Protein AF-A0A4Y2FBD0-F1 (afdb_monomer_lite)

Structure (mmCIF, N/CA/C/O backbone):
data_AF-A0A4Y2FBD0-F1
#
_entry.id   AF-A0A4Y2FBD0-F1
#
loop_
_atom_site.group_PDB
_atom_site.id
_atom_site.type_symbol
_atom_site.label_atom_id
_atom_site.label_alt_id
_atom_site.label_comp_id
_atom_site.label_asym_id
_atom_site.label_entity_id
_atom_site.label_seq_id
_atom_site.pdbx_PDB_ins_code
_atom_site.Cartn_x
_atom_site.Cartn_y
_atom_site.Cartn_z
_atom_site.occupancy
_atom_site.B_iso_or_equiv
_atom_site.auth_seq_id
_atom_site.auth_comp_id
_atom_site.auth_asym_id
_atom_site.auth_atom_id
_atom_site.pdbx_PDB_model_num
ATOM 1 N N . MET A 1 1 ? -11.730 -0.008 2.292 1.00 86.31 1 MET A N 1
ATOM 2 C CA . MET A 1 1 ? -11.300 -1.402 2.583 1.00 86.31 1 MET A CA 1
ATOM 3 C C . MET A 1 1 ? -9.794 -1.496 2.388 1.00 86.31 1 MET A C 1
ATOM 5 O O . MET A 1 1 ? -9.305 -0.993 1.386 1.00 86.31 1 MET A O 1
ATOM 9 N N . ILE A 1 2 ? -9.066 -2.085 3.338 1.00 93.44 2 ILE A N 1
ATOM 10 C CA . ILE A 1 2 ? -7.594 -2.119 3.372 1.00 93.44 2 ILE A CA 1
ATOM 11 C C . ILE A 1 2 ? -7.103 -3.515 2.976 1.00 93.44 2 ILE A C 1
ATOM 13 O O . ILE A 1 2 ? -7.641 -4.509 3.466 1.00 93.44 2 ILE A O 1
ATOM 17 N N . GLN A 1 3 ? -6.080 -3.606 2.128 1.00 95.75 3 GLN A N 1
ATOM 18 C CA . GLN A 1 3 ? -5.443 -4.869 1.738 1.00 95.75 3 GLN A CA 1
ATOM 19 C C . GLN A 1 3 ? -4.212 -5.149 2.610 1.00 95.75 3 GLN A C 1
ATOM 21 O O . GLN A 1 3 ? -3.377 -4.271 2.836 1.00 95.75 3 GLN A O 1
ATOM 26 N N . LEU A 1 4 ? -4.078 -6.387 3.087 1.00 95.44 4 LEU A N 1
ATOM 27 C CA . LEU A 1 4 ? -2.970 -6.811 3.938 1.00 95.44 4 LEU A CA 1
ATOM 28 C C . LEU A 1 4 ? -1.811 -7.391 3.144 1.00 95.44 4 LEU A C 1
ATOM 30 O O . LEU A 1 4 ? -1.992 -8.294 2.328 1.00 95.44 4 LEU A O 1
ATOM 34 N N . LEU A 1 5 ? -0.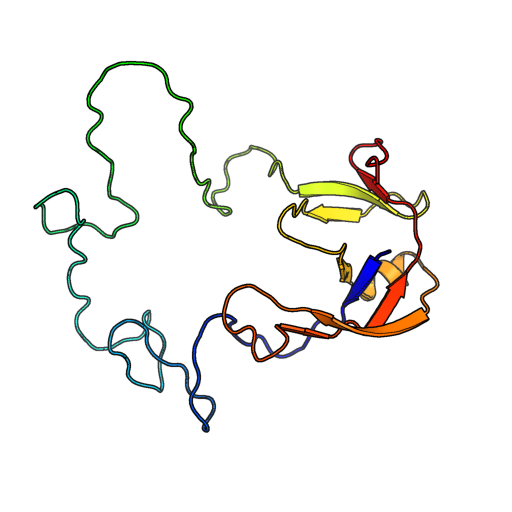607 -6.924 3.459 1.00 93.19 5 LEU A N 1
ATOM 35 C CA . LEU A 1 5 ? 0.625 -7.333 2.800 1.00 93.19 5 LEU A CA 1
ATOM 36 C C . LEU A 1 5 ? 1.520 -8.152 3.722 1.00 93.19 5 LEU A C 1
ATOM 38 O O . LEU A 1 5 ? 1.800 -7.753 4.857 1.00 93.19 5 LEU A O 1
ATOM 42 N N . GLN A 1 6 ? 2.041 -9.258 3.196 1.00 86.25 6 GLN A N 1
ATOM 43 C CA . GLN A 1 6 ? 3.167 -9.968 3.790 1.00 86.25 6 GLN A CA 1
ATOM 44 C C . GLN A 1 6 ? 4.476 -9.490 3.149 1.00 86.25 6 GLN A C 1
ATOM 46 O O . GLN A 1 6 ? 4.582 -9.477 1.921 1.00 86.25 6 GLN A O 1
ATOM 51 N N . PRO A 1 7 ? 5.490 -9.103 3.941 1.00 71.25 7 PRO A N 1
ATOM 52 C CA . PRO A 1 7 ? 6.798 -8.771 3.397 1.00 71.25 7 PRO A CA 1
ATOM 53 C C . PRO A 1 7 ? 7.442 -10.022 2.786 1.00 71.25 7 PRO A C 1
ATOM 55 O O . PRO A 1 7 ? 7.668 -11.025 3.462 1.00 71.25 7 PRO A O 1
ATOM 58 N N . THR A 1 8 ? 7.761 -9.967 1.496 1.00 65.56 8 THR A N 1
ATOM 59 C CA . THR A 1 8 ? 8.463 -11.052 0.809 1.00 65.56 8 THR A CA 1
ATOM 60 C C . THR A 1 8 ? 9.956 -10.987 1.126 1.00 65.56 8 THR A C 1
ATOM 62 O O . THR A 1 8 ? 10.590 -9.956 0.913 1.00 65.56 8 THR A O 1
ATOM 65 N N . LYS A 1 9 ? 10.560 -12.100 1.568 1.00 53.78 9 LYS A N 1
ATOM 66 C CA . LYS A 1 9 ? 12.006 -12.180 1.879 1.00 53.78 9 LYS A CA 1
ATOM 67 C C . LYS A 1 9 ? 12.927 -11.956 0.667 1.00 53.78 9 LYS A C 1
ATOM 69 O O . LYS A 1 9 ? 14.134 -11.820 0.831 1.00 53.78 9 LYS A O 1
ATOM 74 N N . ARG A 1 10 ? 12.385 -11.915 -0.554 1.00 52.59 10 ARG A N 1
ATOM 75 C CA . ARG A 1 10 ? 13.145 -11.651 -1.780 1.00 52.59 10 ARG A CA 1
ATOM 76 C C . ARG A 1 10 ? 12.941 -10.202 -2.207 1.00 52.59 10 ARG A C 1
ATOM 78 O O . ARG A 1 10 ? 11.864 -9.846 -2.678 1.00 52.59 10 ARG A O 1
ATOM 85 N N . LYS A 1 11 ? 13.991 -9.387 -2.089 1.00 47.00 11 LYS A N 1
ATOM 86 C CA . LYS A 1 11 ? 14.088 -8.089 -2.770 1.00 47.00 11 LYS A CA 1
ATOM 87 C C . LYS A 1 11 ? 14.196 -8.349 -4.278 1.00 47.00 11 LYS A C 1
ATOM 89 O O . LYS A 1 11 ? 15.292 -8.350 -4.825 1.00 47.00 11 LYS A O 1
ATOM 94 N N . LYS A 1 12 ? 13.084 -8.634 -4.960 1.00 52.06 12 LYS A N 1
ATOM 95 C CA . LYS A 1 12 ? 13.063 -8.501 -6.422 1.00 52.06 12 LYS A CA 1
ATOM 96 C C . LYS A 1 12 ? 13.197 -7.006 -6.705 1.00 52.06 12 LYS A C 1
ATOM 98 O O . LYS A 1 12 ? 12.340 -6.241 -6.271 1.00 52.06 12 LYS A O 1
ATOM 103 N N . LEU A 1 13 ? 14.283 -6.587 -7.360 1.00 53.97 13 LEU A N 1
ATOM 104 C CA . LEU A 1 13 ? 14.388 -5.219 -7.867 1.00 53.97 13 LEU A CA 1
ATOM 105 C C . LEU A 1 13 ? 13.290 -5.048 -8.921 1.00 53.97 13 LEU A C 1
ATOM 107 O O . LEU A 1 13 ? 13.390 -5.557 -10.038 1.00 53.97 13 LEU A O 1
ATOM 111 N N . TYR A 1 14 ? 12.197 -4.406 -8.520 1.00 52.72 14 TYR A N 1
ATOM 112 C CA . TYR A 1 14 ? 11.095 -4.069 -9.405 1.00 52.72 14 TYR A CA 1
ATOM 113 C C . TYR A 1 14 ? 11.587 -3.061 -10.450 1.00 52.72 14 TYR A C 1
ATOM 115 O O . TYR A 1 14 ? 12.436 -2.219 -10.170 1.00 52.72 14 TYR A O 1
ATOM 123 N N . GLY A 1 15 ? 11.102 -3.202 -11.683 1.00 61.59 15 GLY A N 1
ATOM 124 C CA . GLY A 1 15 ? 11.510 -2.370 -12.816 1.00 61.59 15 GLY A CA 1
ATOM 125 C C . GLY A 1 15 ? 12.681 -2.918 -13.633 1.00 61.59 15 GLY A C 1
ATOM 126 O O . GLY A 1 15 ? 12.830 -2.512 -14.777 1.00 61.59 15 GLY A O 1
ATOM 127 N N . ILE A 1 16 ? 13.462 -3.881 -13.131 1.00 71.12 16 ILE A N 1
ATOM 128 C CA . ILE A 1 16 ? 14.529 -4.511 -13.923 1.00 71.12 16 ILE A CA 1
ATOM 129 C C . ILE A 1 16 ? 13.964 -5.691 -14.720 1.00 71.12 16 ILE A C 1
ATOM 131 O O . ILE A 1 16 ? 13.375 -6.618 -14.160 1.00 71.12 16 ILE A O 1
ATOM 135 N N . THR A 1 17 ? 14.155 -5.670 -16.040 1.00 80.00 17 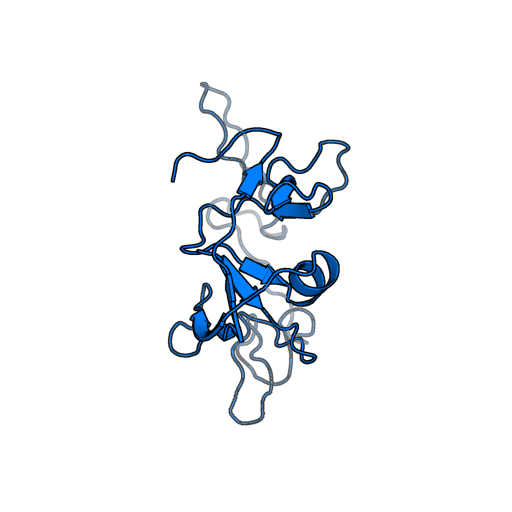THR A N 1
ATOM 136 C CA . THR A 1 17 ? 13.841 -6.821 -16.903 1.00 80.00 17 THR A CA 1
ATOM 137 C C . THR A 1 17 ? 14.837 -7.939 -16.606 1.00 80.00 17 THR A C 1
ATOM 139 O O . THR A 1 17 ? 16.028 -7.666 -16.550 1.00 80.00 17 THR A O 1
ATOM 142 N N . HIS A 1 18 ? 14.380 -9.176 -16.419 1.00 84.62 18 HIS A N 1
ATOM 143 C CA . HIS A 1 18 ? 15.256 -10.337 -16.219 1.00 84.62 18 HIS A CA 1
ATOM 144 C C . HIS A 1 18 ? 15.052 -11.352 -17.353 1.00 84.62 18 HIS A C 1
ATOM 146 O O . HIS A 1 18 ? 13.962 -11.396 -17.924 1.00 84.62 18 HIS A O 1
ATOM 152 N N . ASN A 1 19 ? 16.078 -12.140 -17.693 1.00 85.25 19 ASN A N 1
ATOM 153 C CA . ASN A 1 19 ? 15.939 -13.266 -18.629 1.00 85.25 19 ASN A CA 1
ATOM 154 C C . ASN A 1 19 ? 15.421 -14.534 -17.918 1.00 85.25 19 ASN A C 1
ATOM 156 O O . ASN A 1 19 ? 15.182 -14.528 -16.710 1.00 85.25 19 ASN A O 1
ATOM 160 N N . GLU A 1 20 ? 15.280 -15.638 -18.658 1.00 86.19 20 GLU A N 1
ATOM 161 C CA . GLU A 1 20 ? 14.831 -16.941 -18.132 1.00 86.19 20 GLU A CA 1
ATOM 162 C C . GLU A 1 20 ? 15.736 -17.498 -17.020 1.00 86.19 20 GLU A C 1
ATOM 164 O O . GLU A 1 20 ? 15.267 -18.208 -16.134 1.00 86.19 20 GLU A O 1
ATOM 169 N N . ARG A 1 21 ? 17.021 -17.116 -17.014 1.00 89.06 21 ARG A N 1
ATOM 170 C CA . ARG A 1 21 ? 17.994 -17.467 -15.967 1.00 89.06 21 ARG A CA 1
ATOM 171 C C . ARG A 1 21 ? 17.925 -16.557 -14.734 1.00 89.06 21 ARG A C 1
ATOM 173 O O . ARG A 1 21 ? 18.660 -16.769 -13.775 1.00 89.06 21 ARG A O 1
ATOM 180 N N . GLY A 1 22 ? 17.043 -15.555 -14.729 1.00 85.62 22 GLY A N 1
ATOM 181 C CA . GLY A 1 22 ? 16.914 -14.594 -13.634 1.00 85.62 22 GLY A CA 1
ATOM 182 C C . GLY A 1 22 ? 18.031 -13.548 -13.591 1.00 85.62 22 GLY A C 1
ATOM 183 O O . GLY A 1 22 ? 18.205 -12.893 -12.566 1.00 85.62 22 GLY A O 1
ATOM 184 N N . GLU A 1 23 ? 18.781 -13.372 -14.677 1.00 89.25 23 GLU A N 1
ATOM 185 C CA . GLU A 1 23 ? 19.845 -12.374 -14.781 1.00 89.25 23 GLU A CA 1
ATOM 186 C C . GLU A 1 23 ? 19.240 -11.004 -15.128 1.00 89.25 23 GLU A C 1
ATOM 188 O O . GLU A 1 23 ? 18.366 -10.937 -15.997 1.00 89.25 23 GLU A O 1
ATOM 193 N N . PRO A 1 24 ? 19.670 -9.899 -14.492 1.00 90.06 24 PRO A N 1
ATOM 194 C CA . PRO A 1 24 ? 19.127 -8.572 -14.769 1.00 90.06 24 PRO A CA 1
ATOM 195 C C . PRO A 1 24 ? 19.609 -8.038 -16.123 1.00 90.06 24 PRO A C 1
ATOM 197 O O . PRO A 1 24 ? 20.771 -8.222 -16.488 1.00 90.06 24 PRO A O 1
ATOM 200 N N . LYS A 1 25 ? 18.730 -7.339 -16.848 1.00 90.88 25 LYS A N 1
ATOM 201 C CA . LYS A 1 25 ? 19.049 -6.598 -18.073 1.00 90.88 25 LYS A CA 1
ATOM 202 C C . LYS A 1 25 ? 19.647 -5.241 -17.714 1.00 90.88 25 LYS A C 1
ATOM 204 O O . LYS A 1 25 ? 19.038 -4.445 -16.995 1.00 90.88 25 LYS A O 1
ATOM 209 N N . CYS A 1 26 ? 20.816 -4.954 -18.259 1.00 90.44 26 CYS A N 1
ATOM 210 C CA . CYS A 1 26 ? 21.458 -3.660 -18.155 1.00 90.44 26 CYS A CA 1
ATOM 211 C C . CYS A 1 26 ? 20.733 -2.638 -19.040 1.00 90.44 26 CYS A C 1
ATOM 213 O O . CYS A 1 26 ? 20.642 -2.816 -20.249 1.00 90.44 26 CYS A O 1
ATOM 215 N N . PHE A 1 27 ? 20.256 -1.534 -18.461 1.00 86.00 27 PHE A N 1
ATOM 216 C CA . PHE A 1 27 ? 19.620 -0.451 -19.227 1.00 86.00 27 PHE A CA 1
ATOM 217 C C . PHE A 1 27 ? 20.583 0.329 -20.123 1.00 86.00 27 PHE A C 1
ATOM 219 O O . PHE A 1 27 ? 20.138 1.022 -21.026 1.00 86.00 27 PHE A O 1
ATOM 226 N N . HIS A 1 28 ? 21.888 0.228 -19.862 1.00 85.38 28 HIS A N 1
ATOM 227 C CA . HIS A 1 28 ? 22.904 0.961 -20.609 1.00 85.38 28 HIS A CA 1
ATOM 228 C C . HIS A 1 28 ? 23.318 0.224 -21.887 1.00 85.38 28 HIS A C 1
ATOM 230 O O . HIS A 1 28 ? 23.227 0.776 -22.973 1.00 85.38 28 HIS A O 1
ATOM 236 N N . CYS A 1 29 ? 23.724 -1.044 -21.778 1.00 90.31 29 CYS A N 1
ATOM 237 C CA . CYS A 1 29 ? 24.209 -1.830 -22.921 1.00 90.31 29 CYS A CA 1
ATOM 238 C C . CYS A 1 29 ? 23.216 -2.892 -23.418 1.00 90.31 29 CYS A C 1
ATOM 240 O O . CYS A 1 29 ? 23.541 -3.658 -24.316 1.00 90.31 29 CYS A O 1
ATOM 242 N N . SER A 1 30 ? 22.025 -2.984 -22.820 1.00 88.94 30 SER A N 1
ATOM 243 C CA . SER A 1 30 ? 20.996 -3.995 -23.118 1.00 88.94 30 SER A CA 1
ATOM 244 C C . SER A 1 30 ? 21.376 -5.465 -22.873 1.00 88.94 30 SER A C 1
ATOM 246 O O . SER A 1 30 ? 20.514 -6.329 -23.045 1.00 88.94 30 SER A O 1
ATOM 248 N N . ASN A 1 31 ? 22.596 -5.764 -22.411 1.00 91.06 31 ASN A N 1
ATOM 249 C CA . ASN A 1 31 ? 23.039 -7.123 -22.078 1.00 91.06 31 ASN A CA 1
ATOM 250 C C . ASN A 1 31 ? 22.505 -7.600 -20.719 1.00 91.06 31 ASN A C 1
ATOM 252 O O . ASN A 1 31 ? 22.234 -6.797 -19.826 1.00 91.06 31 ASN A O 1
ATOM 256 N N . PHE A 1 32 ? 22.381 -8.918 -20.551 1.00 92.88 32 PHE A N 1
ATOM 257 C CA . PHE A 1 32 ? 22.008 -9.547 -19.279 1.00 92.88 32 PHE A CA 1
ATOM 258 C C . PHE A 1 32 ? 23.235 -9.835 -18.396 1.00 92.88 32 PHE A C 1
ATOM 260 O O . PHE A 1 32 ? 24.364 -9.876 -18.882 1.00 92.88 32 PHE A O 1
ATOM 267 N N . GLY A 1 33 ? 23.014 -10.012 -17.090 1.00 93.44 33 GLY A N 1
ATOM 268 C CA . GLY A 1 33 ? 24.038 -10.411 -16.109 1.00 93.44 33 GLY A CA 1
ATOM 269 C C . GLY A 1 33 ? 24.485 -9.292 -15.164 1.00 93.44 33 GLY A C 1
ATOM 270 O O . GLY A 1 33 ? 25.123 -9.559 -14.150 1.00 93.44 33 GLY A O 1
ATOM 271 N N . HIS A 1 34 ? 24.122 -8.038 -15.440 1.00 92.06 34 HIS A N 1
ATOM 272 C CA . HIS A 1 34 ? 24.471 -6.891 -14.600 1.00 92.06 34 HIS A CA 1
ATOM 273 C C . HIS A 1 34 ? 23.454 -5.749 -14.739 1.00 92.06 34 HIS A C 1
ATOM 275 O O . HIS A 1 34 ? 22.678 -5.680 -15.687 1.00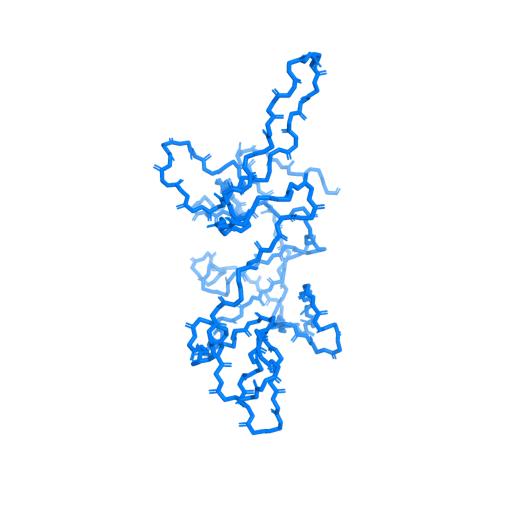 92.06 34 HIS A O 1
ATOM 281 N N . ILE A 1 35 ? 23.469 -4.821 -13.782 1.00 89.25 35 ILE A N 1
ATOM 282 C CA . ILE A 1 35 ? 22.691 -3.574 -13.836 1.00 89.25 35 ILE A CA 1
ATOM 283 C C . ILE A 1 35 ? 23.551 -2.429 -14.381 1.00 89.25 35 ILE A C 1
ATOM 285 O O . ILE A 1 35 ? 24.773 -2.482 -14.278 1.00 89.25 35 ILE A O 1
ATOM 289 N N . ALA A 1 36 ? 22.930 -1.352 -14.877 1.00 85.69 36 ALA A N 1
ATOM 290 C CA . ALA A 1 36 ? 23.635 -0.208 -15.477 1.00 85.69 36 ALA A CA 1
ATOM 291 C C . ALA A 1 36 ? 24.745 0.390 -14.587 1.00 85.69 36 ALA A C 1
ATOM 293 O O . ALA A 1 36 ? 25.778 0.820 -15.092 1.00 85.69 36 ALA A O 1
ATOM 294 N N . ARG A 1 37 ? 24.578 0.353 -13.255 1.00 84.88 37 ARG A N 1
ATOM 295 C CA . ARG A 1 37 ? 25.602 0.797 -12.291 1.00 84.88 37 ARG A CA 1
ATOM 296 C C . ARG A 1 37 ? 26.918 0.014 -12.396 1.00 84.88 37 ARG A C 1
ATOM 298 O O . ARG A 1 37 ? 27.968 0.598 -12.149 1.00 84.88 37 ARG A O 1
ATOM 305 N N . ASN A 1 38 ? 26.846 -1.265 -12.761 1.00 87.88 38 ASN A N 1
ATOM 306 C CA . ASN A 1 38 ? 27.971 -2.201 -12.827 1.00 87.88 38 ASN A CA 1
ATOM 307 C C . ASN A 1 38 ? 28.374 -2.508 -14.280 1.00 87.88 38 ASN A C 1
ATOM 309 O O . ASN A 1 38 ? 29.033 -3.510 -14.537 1.00 87.88 38 ASN A O 1
ATOM 313 N N . CYS A 1 39 ? 27.923 -1.704 -15.244 1.00 88.94 39 CYS A N 1
ATOM 314 C CA . CYS A 1 39 ? 28.235 -1.926 -16.646 1.00 88.94 39 CYS A CA 1
ATOM 315 C C . CYS A 1 39 ? 29.689 -1.542 -16.940 1.00 88.94 39 CYS A C 1
ATOM 317 O O . CYS A 1 39 ? 30.095 -0.415 -16.667 1.00 88.94 39 CYS A O 1
ATOM 319 N N . SER A 1 40 ? 30.457 -2.476 -17.504 1.00 86.88 40 SER A N 1
ATOM 320 C CA . SER A 1 40 ? 31.860 -2.259 -17.882 1.00 86.88 40 SER A CA 1
ATOM 321 C C . SER A 1 40 ? 32.025 -1.410 -19.142 1.00 86.88 40 SER A C 1
ATOM 323 O O . SER A 1 40 ? 33.128 -0.952 -19.425 1.00 86.88 40 SER A O 1
ATOM 325 N N . THR A 1 41 ? 30.958 -1.198 -19.919 1.00 81.56 41 THR A N 1
ATOM 326 C CA . THR A 1 41 ? 31.029 -0.299 -21.074 1.00 81.56 41 THR A CA 1
ATOM 327 C C . THR A 1 41 ? 31.184 1.145 -20.595 1.00 81.56 41 THR A C 1
ATOM 329 O O . THR A 1 41 ? 30.547 1.516 -19.602 1.00 81.56 41 THR A O 1
ATOM 332 N N . PRO A 1 42 ? 31.941 1.989 -21.315 1.00 76.62 42 PRO A N 1
ATOM 333 C CA . PRO A 1 42 ? 32.067 3.400 -20.980 1.00 76.62 42 PRO A CA 1
ATOM 334 C C . PRO A 1 42 ? 30.681 4.035 -20.863 1.00 76.62 42 PRO A C 1
ATOM 336 O O . PRO A 1 42 ? 29.809 3.815 -21.710 1.00 76.62 42 PRO A O 1
ATOM 339 N N . LYS A 1 43 ? 30.459 4.815 -19.802 1.00 65.19 43 LYS A N 1
ATOM 340 C CA . LYS A 1 43 ? 29.241 5.616 -19.675 1.00 65.19 43 LYS A CA 1
ATOM 341 C C . LYS A 1 43 ? 29.269 6.639 -20.807 1.00 65.19 43 LYS A C 1
ATOM 343 O O . LYS A 1 43 ? 30.052 7.581 -20.745 1.00 65.19 43 LYS A O 1
ATOM 348 N N . SER A 1 44 ? 28.460 6.435 -21.846 1.00 58.44 44 SER A N 1
ATOM 349 C CA . SER A 1 44 ? 28.232 7.461 -22.860 1.00 58.44 44 SER A CA 1
ATOM 350 C C . SER A 1 44 ? 27.754 8.716 -22.141 1.00 58.44 44 SER A C 1
ATOM 352 O O . SER A 1 44 ? 26.844 8.645 -21.309 1.00 58.44 44 SER A O 1
ATOM 354 N N . VAL A 1 45 ? 28.398 9.846 -22.416 1.00 52.56 45 VAL A N 1
ATOM 355 C CA . VAL A 1 45 ? 27.977 11.136 -21.875 1.00 52.56 45 VAL A CA 1
ATOM 356 C C . VAL A 1 45 ? 26.537 11.353 -22.329 1.00 52.56 45 VAL A C 1
ATOM 358 O O . VAL A 1 45 ? 26.259 11.391 -23.523 1.00 52.56 45 VAL A O 1
ATOM 361 N N . LEU A 1 46 ? 25.603 11.392 -21.380 1.00 53.12 46 LEU A N 1
ATOM 362 C CA . LEU A 1 46 ? 24.205 11.676 -21.675 1.00 53.12 46 LEU A CA 1
ATOM 363 C C . LEU A 1 46 ? 24.144 13.129 -22.152 1.00 53.12 46 LEU A C 1
ATOM 365 O O . LEU A 1 46 ? 24.417 14.041 -21.379 1.00 53.12 46 LEU A O 1
ATOM 369 N N . THR A 1 47 ? 23.842 13.345 -23.428 1.00 44.22 47 THR A N 1
ATOM 370 C CA . THR A 1 47 ? 23.596 14.683 -23.971 1.00 44.22 47 THR A CA 1
ATOM 371 C C . THR A 1 47 ? 22.205 15.136 -23.540 1.00 44.22 47 THR A C 1
ATOM 373 O O . THR A 1 47 ? 21.215 14.459 -23.830 1.00 44.22 47 THR A O 1
ATOM 376 N N . CYS A 1 48 ? 22.126 16.261 -22.826 1.00 43.59 48 CYS A N 1
ATOM 377 C CA . CYS A 1 48 ? 20.860 16.915 -22.503 1.00 43.59 48 CYS A CA 1
ATOM 378 C C . CYS A 1 48 ? 20.199 17.321 -23.830 1.00 43.59 48 CYS A C 1
ATOM 380 O O . CYS A 1 48 ? 20.843 17.937 -24.673 1.00 43.59 48 CYS A O 1
ATOM 382 N N . ARG A 1 49 ? 18.934 16.951 -24.060 1.00 50.00 49 ARG A N 1
ATOM 383 C CA . ARG A 1 49 ? 18.270 17.155 -25.365 1.00 50.00 49 ARG A CA 1
ATOM 384 C C . ARG A 1 49 ? 18.011 18.634 -25.697 1.00 50.00 49 ARG A C 1
ATOM 386 O O . ARG A 1 49 ? 17.613 18.938 -26.812 1.00 50.00 49 ARG A O 1
ATOM 393 N N . GLU A 1 50 ? 18.248 19.522 -24.734 1.00 52.22 50 GLU A N 1
ATOM 394 C CA . GLU A 1 50 ? 17.877 20.940 -24.770 1.00 52.22 50 GLU A CA 1
ATOM 395 C C . GLU A 1 50 ? 19.082 21.888 -24.627 1.00 52.22 50 GLU A C 1
ATOM 397 O O . GLU A 1 50 ? 18.942 23.104 -24.661 1.00 52.22 50 GLU A O 1
ATOM 402 N N . GLY A 1 51 ? 20.294 21.341 -24.520 1.00 45.56 51 GLY A N 1
ATOM 403 C CA . GLY A 1 51 ? 21.523 22.122 -24.489 1.00 45.56 51 GLY A CA 1
ATOM 404 C C . GLY A 1 51 ? 22.652 21.310 -25.093 1.00 45.56 51 GLY A C 1
ATOM 405 O O . GLY A 1 51 ? 22.998 20.253 -24.572 1.00 45.56 51 GLY A O 1
ATOM 406 N N . ASN A 1 52 ? 23.233 21.806 -26.183 1.00 46.62 52 ASN A N 1
ATOM 407 C CA . ASN A 1 52 ? 24.375 21.207 -26.885 1.00 46.62 52 ASN A CA 1
ATOM 408 C C . ASN A 1 52 ? 25.685 21.271 -26.063 1.00 46.62 52 ASN A C 1
ATOM 410 O O . ASN A 1 52 ? 26.759 21.488 -26.617 1.00 46.62 52 ASN A O 1
ATOM 414 N N . GLU A 1 53 ? 25.619 21.115 -24.741 1.00 48.94 53 GLU A N 1
ATOM 415 C CA . GLU A 1 53 ? 26.773 21.136 -23.847 1.00 48.94 53 GLU A CA 1
ATOM 416 C C . GLU A 1 53 ? 27.026 19.722 -23.295 1.00 48.94 53 GLU A C 1
ATOM 418 O O . GLU A 1 53 ? 26.244 19.140 -22.540 1.00 48.94 53 GLU A O 1
ATOM 423 N N . THR A 1 54 ? 28.144 19.142 -23.727 1.00 45.81 54 THR A N 1
ATOM 424 C CA . THR A 1 54 ? 28.638 17.818 -23.332 1.00 45.81 54 THR A CA 1
ATOM 425 C C . THR A 1 54 ? 29.240 17.882 -21.927 1.00 45.81 54 THR A C 1
ATOM 427 O O . THR A 1 54 ? 30.190 18.629 -21.718 1.00 45.81 54 THR A O 1
ATOM 430 N N . GLY A 1 55 ? 28.764 17.070 -20.971 1.00 44.88 55 GLY A N 1
ATOM 431 C CA . GLY A 1 55 ? 29.527 16.837 -19.729 1.00 44.88 55 GLY A CA 1
ATOM 432 C C . GLY A 1 55 ? 28.762 16.610 -18.425 1.00 44.88 55 GLY A C 1
ATOM 433 O O . GLY A 1 55 ? 29.391 16.229 -17.440 1.00 44.88 55 GLY A O 1
ATOM 434 N N . HIS A 1 56 ? 27.437 16.767 -18.377 1.00 44.06 56 HIS A N 1
ATOM 435 C CA . HIS A 1 56 ? 26.690 16.623 -17.120 1.00 44.06 56 HIS A CA 1
ATOM 436 C C . HIS A 1 56 ? 25.769 15.398 -17.106 1.00 44.06 56 HIS A C 1
ATOM 438 O O . HIS A 1 56 ? 25.145 15.037 -18.100 1.00 44.06 56 HIS A O 1
ATOM 444 N N . LYS A 1 57 ? 25.672 14.731 -15.946 1.00 47.00 57 LYS A N 1
ATOM 445 C CA . LYS A 1 57 ? 24.600 13.756 -15.692 1.00 47.00 57 LYS A CA 1
ATOM 446 C C . LYS A 1 57 ? 23.268 14.501 -15.789 1.00 47.00 57 LYS A C 1
ATOM 448 O O . LYS A 1 57 ? 23.175 15.600 -15.263 1.00 47.00 57 LYS A O 1
ATOM 453 N N . ILE A 1 58 ? 22.238 13.867 -16.352 1.00 48.09 58 ILE A N 1
ATOM 454 C CA . ILE A 1 58 ? 20.870 14.417 -16.494 1.00 48.09 58 ILE A CA 1
ATOM 455 C C . ILE A 1 58 ? 20.337 15.040 -15.186 1.00 48.09 58 ILE A C 1
ATOM 457 O O . ILE A 1 58 ? 19.589 16.005 -15.220 1.00 48.09 58 ILE A O 1
ATOM 461 N N . ILE A 1 59 ? 20.782 14.537 -14.031 1.00 44.78 59 ILE A N 1
ATOM 462 C CA . ILE A 1 59 ? 20.435 15.043 -12.692 1.00 44.78 59 ILE A CA 1
ATOM 463 C C . ILE A 1 59 ? 20.876 16.505 -12.459 1.00 44.78 59 ILE A C 1
ATOM 465 O O . ILE A 1 59 ? 20.273 17.187 -11.642 1.00 44.78 59 ILE A O 1
ATOM 469 N N . ASN A 1 60 ? 21.875 17.002 -13.194 1.00 47.16 60 ASN A N 1
ATOM 470 C CA . ASN A 1 60 ? 22.415 18.358 -13.066 1.00 47.16 60 ASN A CA 1
ATOM 471 C C . ASN A 1 60 ? 22.084 19.255 -14.277 1.00 47.16 60 ASN A C 1
ATOM 473 O O . ASN A 1 60 ? 22.748 20.277 -14.447 1.00 47.16 60 ASN A O 1
ATOM 477 N N . CYS A 1 61 ? 21.113 18.909 -15.141 1.00 44.28 61 CYS A N 1
ATOM 478 C CA . CYS A 1 61 ? 20.627 19.886 -16.126 1.00 44.28 61 CYS A CA 1
ATOM 479 C C . CYS A 1 61 ? 19.852 20.982 -15.374 1.00 44.28 61 CYS A C 1
ATOM 481 O O . CYS A 1 61 ? 18.653 20.864 -15.144 1.00 44.28 61 CYS A O 1
ATOM 483 N N . VAL A 1 62 ? 20.557 22.036 -14.964 1.00 49.34 62 VAL A N 1
ATOM 484 C CA . VAL A 1 62 ? 19.941 23.299 -14.556 1.00 49.34 62 VAL A CA 1
ATOM 485 C C . VAL A 1 62 ? 19.501 23.975 -15.847 1.00 49.34 62 VAL A C 1
ATOM 487 O O . VAL A 1 62 ? 20.343 24.360 -16.661 1.00 49.34 62 VAL A O 1
ATOM 490 N N . ALA A 1 63 ? 18.190 24.062 -16.075 1.00 47.34 63 ALA A N 1
ATOM 491 C CA . ALA A 1 63 ? 17.660 24.928 -17.117 1.00 47.34 63 ALA A CA 1
ATOM 492 C C . ALA A 1 63 ? 18.215 26.335 -16.855 1.00 47.34 63 ALA A C 1
ATOM 494 O O . ALA A 1 63 ? 18.065 26.853 -15.750 1.00 47.34 63 ALA A O 1
ATOM 495 N N . LYS A 1 64 ? 18.923 26.926 -17.827 1.00 45.41 64 LYS A N 1
ATOM 496 C CA . LYS A 1 64 ? 19.343 28.327 -17.725 1.00 45.41 64 LYS A CA 1
ATOM 497 C C . LYS A 1 64 ? 18.067 29.147 -17.555 1.00 45.41 64 LYS A C 1
ATOM 499 O O . LYS A 1 64 ? 17.257 29.218 -18.477 1.00 45.41 64 LYS A O 1
ATOM 504 N N . GLU A 1 65 ? 17.881 29.702 -16.363 1.00 41.78 65 GLU A N 1
ATOM 505 C CA . GLU A 1 65 ? 16.737 30.544 -16.055 1.00 41.78 65 GLU A CA 1
ATOM 506 C C . GLU A 1 65 ? 16.743 31.729 -17.011 1.00 41.78 65 GLU A C 1
ATOM 508 O O . GLU A 1 65 ? 17.634 32.580 -16.986 1.00 41.78 65 GLU A O 1
ATOM 513 N N . THR A 1 66 ? 15.757 31.759 -17.9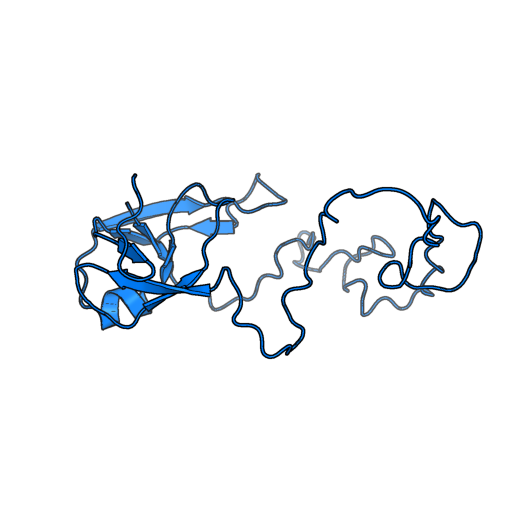02 1.00 37.41 66 THR A N 1
ATOM 514 C CA . THR A 1 66 ? 15.434 32.991 -18.604 1.00 37.41 66 THR A CA 1
ATOM 515 C C . THR A 1 66 ? 14.423 33.681 -17.709 1.00 37.41 66 THR A C 1
ATOM 517 O O . THR A 1 66 ? 13.277 33.251 -17.614 1.00 37.41 66 THR A O 1
ATOM 520 N N . ASN A 1 67 ? 14.894 34.688 -16.974 1.00 49.97 67 ASN A N 1
ATOM 521 C CA . ASN A 1 67 ? 14.064 35.569 -16.165 1.00 49.97 67 ASN A CA 1
ATOM 522 C C . ASN A 1 67 ? 12.869 36.044 -16.998 1.00 49.97 67 ASN A C 1
ATOM 524 O O . ASN A 1 67 ? 13.081 36.782 -17.960 1.00 49.97 67 ASN A O 1
ATOM 528 N N . ASN A 1 68 ? 11.656 35.599 -16.656 1.00 44.09 68 ASN A N 1
ATOM 529 C CA . ASN A 1 68 ? 10.455 36.425 -16.504 1.00 44.09 68 ASN A CA 1
ATOM 530 C C . ASN A 1 68 ? 9.196 35.564 -16.307 1.00 44.09 68 ASN A C 1
ATOM 532 O O . ASN A 1 68 ? 8.899 34.680 -17.101 1.00 44.09 68 ASN A O 1
ATOM 536 N N . SER A 1 69 ? 8.400 35.984 -15.321 1.00 41.50 69 SER A N 1
ATOM 537 C CA . SER A 1 69 ? 6.997 35.639 -15.072 1.00 41.50 69 SER A CA 1
ATOM 538 C C . SER A 1 69 ? 6.710 34.345 -14.303 1.00 41.50 69 SER A C 1
ATOM 540 O O . SER A 1 69 ? 7.123 33.248 -14.651 1.00 41.50 69 SER A O 1
ATOM 542 N N . SER A 1 70 ? 5.942 34.545 -13.237 1.00 53.81 70 SER A N 1
ATOM 543 C CA . SER A 1 70 ? 5.423 33.595 -12.263 1.00 53.81 70 SER A CA 1
ATOM 544 C C . SER A 1 70 ? 4.693 32.410 -12.893 1.00 53.81 70 SER A C 1
ATOM 546 O O . SER A 1 70 ? 3.546 32.557 -13.309 1.00 53.81 70 SER A O 1
ATOM 548 N N . GLU A 1 71 ? 5.297 31.228 -12.853 1.00 47.22 71 GLU A N 1
ATOM 549 C CA . GLU A 1 71 ? 4.550 29.975 -12.798 1.00 47.22 71 GLU A CA 1
ATOM 550 C C . GLU A 1 71 ? 5.155 29.081 -11.723 1.00 47.22 71 GLU A C 1
ATOM 552 O O . GLU A 1 71 ? 6.370 28.927 -11.604 1.00 47.22 71 GLU A O 1
ATOM 557 N N . GLU A 1 72 ? 4.270 28.569 -10.879 1.00 51.59 72 GLU A N 1
ATOM 558 C CA . GLU A 1 72 ? 4.553 27.695 -9.756 1.00 51.59 72 GLU A CA 1
ATOM 559 C C . GLU A 1 72 ? 5.304 26.459 -10.265 1.00 51.59 72 GLU A C 1
ATOM 561 O O . GLU A 1 72 ? 4.741 25.587 -10.928 1.00 51.59 72 GLU A O 1
ATOM 566 N N . SER A 1 73 ? 6.611 26.414 -10.003 1.00 47.00 73 SER A N 1
ATOM 567 C CA . SER A 1 73 ? 7.480 25.329 -10.435 1.00 47.00 73 SER A CA 1
ATOM 568 C C . SER A 1 73 ? 6.919 24.004 -9.924 1.00 47.00 73 SER A C 1
ATOM 570 O O . SER A 1 73 ? 6.999 23.712 -8.727 1.00 47.00 73 SER A O 1
ATOM 572 N N . LEU A 1 74 ? 6.383 23.178 -10.830 1.00 49.94 74 LEU A N 1
ATOM 573 C CA . LEU A 1 74 ? 6.063 21.770 -10.586 1.00 49.94 74 LEU A CA 1
ATOM 574 C C . LEU A 1 74 ? 7.375 21.015 -10.335 1.00 49.94 74 LEU A C 1
ATOM 576 O O . LEU A 1 74 ? 7.906 20.300 -11.184 1.00 49.94 74 LEU A O 1
ATOM 580 N N . SER A 1 75 ? 7.946 21.244 -9.159 1.00 57.78 75 SER A N 1
ATOM 581 C CA . SER A 1 75 ? 9.206 20.666 -8.737 1.00 57.78 75 SER A CA 1
ATOM 582 C C . SER A 1 75 ? 8.966 19.219 -8.321 1.00 57.78 75 SER A C 1
ATOM 584 O O . SER A 1 75 ? 8.232 18.909 -7.381 1.00 57.78 75 SER A O 1
ATOM 586 N N . VAL A 1 76 ? 9.602 18.295 -9.038 1.00 45.06 76 VAL A N 1
ATOM 587 C CA . VAL A 1 76 ? 9.690 16.899 -8.613 1.00 45.06 76 VAL A CA 1
ATOM 588 C C . VAL A 1 76 ? 10.693 16.848 -7.463 1.00 45.06 76 VAL A C 1
ATOM 590 O O . VAL A 1 76 ? 11.903 16.831 -7.681 1.00 45.06 76 VAL A O 1
ATOM 593 N N . ARG A 1 77 ? 10.203 16.857 -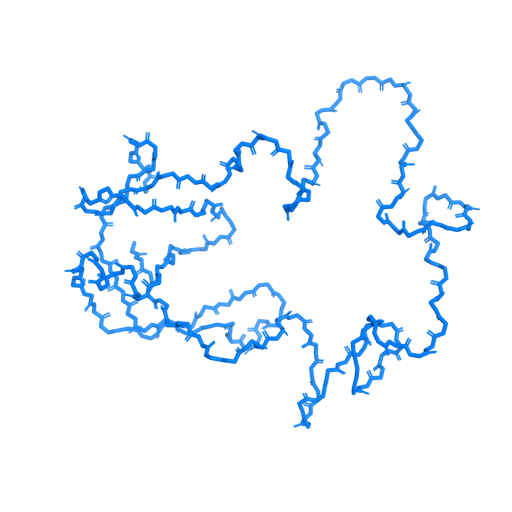6.218 1.00 52.88 77 ARG A N 1
ATOM 594 C CA . ARG A 1 77 ? 11.061 16.685 -5.038 1.00 52.88 77 ARG A CA 1
ATOM 595 C C . ARG A 1 77 ? 11.657 15.275 -5.032 1.00 52.88 77 ARG A C 1
ATOM 597 O O . ARG A 1 77 ? 10.932 14.279 -5.020 1.00 52.88 77 ARG A O 1
ATOM 604 N N . LEU A 1 78 ? 12.985 15.184 -4.990 1.00 45.94 78 LEU A N 1
ATOM 605 C CA . LEU A 1 78 ? 13.679 13.928 -4.721 1.00 45.94 78 LEU A CA 1
ATOM 606 C C . LEU A 1 78 ? 13.412 13.515 -3.268 1.00 45.94 78 LEU A C 1
ATOM 608 O O . LEU A 1 78 ? 13.847 14.169 -2.322 1.00 45.94 78 LEU A O 1
ATOM 612 N N . VAL A 1 79 ? 12.690 12.411 -3.076 1.00 47.31 79 VAL A N 1
ATOM 613 C CA . VAL A 1 79 ? 12.478 11.824 -1.747 1.00 47.31 79 VAL A CA 1
ATOM 614 C C . VAL A 1 79 ? 13.791 11.180 -1.295 1.00 47.31 79 VAL A C 1
ATOM 616 O O . VAL A 1 79 ? 14.104 10.056 -1.689 1.00 47.31 79 VAL A O 1
ATOM 619 N N . GLY A 1 80 ? 14.577 11.896 -0.488 1.00 49.44 80 GLY A N 1
ATOM 620 C CA . GLY A 1 80 ? 15.816 11.359 0.086 1.00 49.44 80 GLY A CA 1
ATOM 621 C C . GLY A 1 80 ? 16.805 12.377 0.652 1.00 49.44 80 GLY A C 1
ATOM 622 O O . GLY A 1 80 ? 17.717 11.970 1.369 1.00 49.44 80 GLY A O 1
ATOM 623 N N . GLU A 1 81 ? 16.650 13.672 0.375 1.00 41.69 81 GLU A N 1
ATOM 624 C CA . GLU A 1 81 ? 17.520 14.682 0.979 1.00 41.69 81 GLU A CA 1
ATOM 625 C C . GLU A 1 81 ? 17.001 15.055 2.367 1.00 41.69 81 GLU A C 1
ATOM 627 O O . GLU A 1 81 ? 15.857 15.481 2.529 1.00 41.69 81 GLU A O 1
ATOM 632 N N . ASN A 1 82 ? 17.858 14.851 3.371 1.00 52.88 82 ASN A N 1
ATOM 633 C CA . ASN A 1 82 ? 17.654 15.211 4.773 1.00 52.88 82 ASN A CA 1
ATOM 634 C C . ASN A 1 82 ? 17.600 16.742 4.943 1.00 52.88 82 ASN A C 1
ATOM 636 O O . ASN A 1 82 ? 18.450 17.331 5.606 1.00 52.88 82 ASN A O 1
ATOM 640 N N . SER A 1 83 ? 16.624 17.399 4.325 1.00 51.06 83 SER A N 1
ATOM 641 C CA . SER A 1 83 ? 16.189 18.725 4.744 1.00 51.06 83 SER A CA 1
ATOM 642 C C . SER A 1 83 ? 15.244 18.535 5.930 1.00 51.06 83 SER A C 1
ATOM 644 O O . SER A 1 83 ? 14.456 17.593 5.960 1.00 51.06 83 SER A O 1
ATOM 646 N N . GLY A 1 84 ? 15.348 19.389 6.948 1.00 54.91 84 GLY A N 1
ATOM 647 C CA . GLY A 1 84 ? 14.543 19.319 8.175 1.00 54.91 84 GLY A CA 1
ATOM 648 C C . GLY A 1 84 ? 13.036 19.545 7.981 1.00 54.91 84 GLY A C 1
ATOM 649 O O . GLY A 1 84 ? 12.332 19.783 8.958 1.00 54.91 84 GLY A O 1
ATOM 650 N N . GLU A 1 85 ? 12.529 19.480 6.750 1.00 57.16 85 GLU A N 1
ATOM 651 C CA . GLU A 1 85 ? 11.106 19.514 6.449 1.00 57.16 85 GLU A CA 1
ATOM 652 C C . GLU A 1 85 ? 10.515 18.110 6.584 1.00 57.16 85 GLU A C 1
ATOM 654 O O . GLU A 1 85 ? 10.925 17.153 5.924 1.00 57.16 85 GLU A O 1
ATOM 659 N N . SER A 1 86 ? 9.507 17.977 7.446 1.00 65.62 86 SER A N 1
ATOM 660 C CA . SER A 1 86 ? 8.697 16.766 7.538 1.00 65.62 86 SER A CA 1
ATOM 661 C C . SER A 1 86 ? 8.191 16.373 6.148 1.00 65.62 86 SER A C 1
ATOM 663 O O . SER A 1 86 ? 7.531 17.181 5.495 1.00 65.62 86 SER A O 1
ATOM 665 N N . ASN A 1 87 ? 8.472 15.143 5.702 1.00 71.81 87 ASN A N 1
ATOM 666 C CA . ASN A 1 87 ? 7.947 14.616 4.442 1.00 71.81 87 ASN A CA 1
ATOM 667 C C . ASN A 1 87 ? 6.419 14.798 4.426 1.00 71.81 87 ASN A C 1
ATOM 669 O O . ASN A 1 87 ? 5.714 14.164 5.210 1.00 71.81 87 ASN A O 1
ATOM 673 N N . SER A 1 88 ? 5.923 15.683 3.556 1.00 80.19 88 SER A N 1
ATOM 674 C CA . SER A 1 88 ? 4.520 16.116 3.526 1.00 80.19 88 SER A CA 1
ATOM 675 C C . SER A 1 88 ? 3.547 14.966 3.267 1.00 80.19 88 SER A C 1
ATOM 677 O O . SER A 1 88 ? 2.393 15.033 3.683 1.00 80.19 88 SER A O 1
ATOM 679 N N . PHE A 1 89 ? 4.015 13.884 2.643 1.00 87.12 89 PHE A N 1
ATOM 680 C CA . PHE A 1 89 ? 3.219 12.691 2.366 1.00 87.12 89 PHE A CA 1
ATOM 681 C C . PHE A 1 89 ? 3.261 11.667 3.498 1.00 87.12 89 PHE A C 1
ATOM 683 O O . PHE A 1 89 ? 2.487 10.717 3.493 1.00 87.12 89 PHE A O 1
ATOM 690 N N . LEU A 1 90 ? 4.158 11.818 4.470 1.00 90.44 90 LEU A N 1
ATOM 691 C CA . LEU A 1 90 ? 4.315 10.879 5.569 1.00 90.44 90 LEU A CA 1
ATOM 692 C C . LEU A 1 90 ? 3.579 11.414 6.799 1.00 90.44 90 LEU A C 1
ATOM 694 O O . LEU A 1 90 ? 4.090 12.253 7.538 1.00 90.44 90 LEU A O 1
ATOM 698 N N . LYS A 1 91 ? 2.361 10.925 7.013 1.00 88.94 91 LYS A N 1
ATOM 699 C CA . LYS A 1 91 ? 1.434 11.445 8.021 1.00 88.94 91 LYS A CA 1
ATOM 700 C C . LYS A 1 91 ? 1.241 10.487 9.185 1.00 88.94 91 LYS A C 1
ATOM 702 O O . LYS A 1 91 ? 1.482 9.279 9.076 1.00 88.94 91 LYS A O 1
ATOM 707 N N . LYS A 1 92 ? 0.803 11.029 10.323 1.00 90.31 92 LYS A N 1
ATOM 708 C CA . LYS A 1 92 ? 0.333 10.205 11.440 1.00 90.31 92 LYS A CA 1
ATOM 709 C C . LYS A 1 92 ? -1.095 9.778 11.137 1.00 90.31 92 LYS A C 1
ATOM 711 O O . LYS A 1 92 ? -1.920 10.585 10.720 1.00 90.31 92 LYS A O 1
ATOM 716 N N . ALA A 1 93 ? -1.372 8.507 11.363 1.00 91.62 93 ALA A N 1
ATOM 717 C CA . ALA A 1 93 ? -2.670 7.914 11.144 1.00 91.62 93 ALA A CA 1
ATOM 718 C C . ALA A 1 93 ? -3.113 7.089 12.354 1.00 91.62 93 ALA A C 1
ATOM 720 O O . ALA A 1 93 ? -2.300 6.528 13.102 1.00 91.62 93 ALA A O 1
ATOM 721 N N . LYS A 1 94 ? -4.429 7.003 12.504 1.00 92.00 94 LYS A N 1
ATOM 722 C CA . LYS A 1 94 ? -5.137 6.180 13.478 1.00 92.00 94 LYS A CA 1
ATOM 723 C C . LYS A 1 94 ? -5.909 5.118 12.718 1.00 92.00 94 LYS A C 1
ATOM 725 O O . LYS A 1 94 ? -6.497 5.418 11.682 1.00 92.00 94 LYS A O 1
ATOM 730 N N . ILE A 1 95 ? -5.906 3.886 13.217 1.00 92.25 95 ILE A N 1
ATOM 731 C CA . ILE A 1 95 ? -6.707 2.794 12.647 1.00 92.25 95 ILE A CA 1
ATOM 732 C C . ILE A 1 95 ? -7.626 2.266 13.743 1.00 92.25 95 ILE A C 1
ATOM 734 O O . ILE A 1 95 ? -7.124 1.806 14.767 1.00 92.25 95 ILE A O 1
ATOM 738 N N . ASN A 1 96 ? -8.948 2.316 13.547 1.00 89.12 96 ASN A N 1
ATOM 739 C CA . ASN A 1 96 ? -9.950 1.931 14.557 1.00 89.12 96 ASN A CA 1
ATOM 740 C C . ASN A 1 96 ? -9.670 2.558 15.943 1.00 89.12 96 ASN A C 1
ATOM 742 O O . ASN A 1 96 ? -9.624 1.849 16.948 1.00 89.12 96 ASN A O 1
ATOM 746 N N . ASN A 1 97 ? -9.408 3.869 15.987 1.00 81.81 97 ASN A N 1
ATOM 747 C CA . ASN A 1 97 ? -9.035 4.632 17.193 1.00 81.81 97 ASN A CA 1
ATOM 748 C C . ASN A 1 97 ? -7.721 4.204 17.878 1.00 81.81 97 ASN A C 1
ATOM 750 O O . ASN A 1 97 ? -7.406 4.690 18.963 1.00 81.81 97 ASN A O 1
ATOM 754 N N . CYS A 1 98 ? -6.931 3.315 17.267 1.00 83.56 98 CYS A N 1
ATOM 755 C CA . CYS A 1 98 ? -5.584 3.020 17.735 1.00 83.56 98 CYS A CA 1
ATOM 756 C C . CYS A 1 98 ? -4.599 4.011 17.118 1.00 83.56 98 CYS A C 1
ATOM 758 O O . CYS A 1 98 ? -4.253 3.916 15.934 1.00 83.56 98 CYS A O 1
ATOM 760 N N . ASP A 1 99 ? -4.119 4.932 17.945 1.00 70.75 99 ASP A N 1
ATOM 761 C CA . ASP A 1 99 ? -3.015 5.822 17.603 1.00 70.75 99 ASP A CA 1
ATOM 762 C C . ASP A 1 99 ? -1.725 4.991 17.463 1.00 70.75 99 ASP A C 1
ATOM 764 O O . ASP A 1 99 ? -1.640 3.896 18.024 1.00 70.75 99 ASP A O 1
ATOM 768 N N . ASN A 1 100 ? -0.719 5.502 16.736 1.00 75.81 100 ASN A N 1
ATOM 769 C CA . ASN A 1 100 ? 0.625 4.918 16.495 1.00 75.81 100 ASN A CA 1
ATOM 770 C C . ASN A 1 100 ? 0.902 4.308 15.105 1.00 75.81 100 ASN A C 1
ATOM 772 O O . ASN A 1 100 ? 1.796 3.460 14.989 1.00 75.81 100 ASN A O 1
ATOM 776 N N . VAL A 1 101 ? 0.222 4.735 14.036 1.00 87.88 101 VAL A N 1
ATOM 777 C CA . VAL A 1 101 ? 0.611 4.331 12.672 1.00 87.88 101 VAL A CA 1
ATOM 778 C C . VAL A 1 101 ? 1.168 5.524 11.909 1.00 87.88 101 VAL A C 1
ATOM 780 O O . VAL A 1 101 ? 0.538 6.565 11.806 1.00 87.88 101 VAL A O 1
ATOM 783 N N . GLN A 1 102 ? 2.367 5.372 11.359 1.00 90.06 102 GLN A N 1
ATOM 784 C CA . GLN A 1 102 ? 2.899 6.299 10.367 1.00 90.06 102 GLN A CA 1
ATOM 785 C C . GLN A 1 102 ? 2.523 5.767 8.986 1.00 90.06 102 GLN A C 1
ATOM 787 O O . GLN A 1 102 ? 2.791 4.601 8.675 1.00 90.06 102 GLN A O 1
ATOM 792 N N . ALA A 1 103 ? 1.865 6.598 8.189 1.00 91.62 103 ALA A N 1
ATOM 793 C CA . ALA A 1 103 ? 1.296 6.229 6.903 1.00 91.62 103 ALA A CA 1
ATOM 794 C C . ALA A 1 103 ? 1.848 7.128 5.796 1.00 91.62 103 ALA A C 1
ATOM 796 O O . ALA A 1 103 ? 2.150 8.295 6.025 1.00 91.62 103 ALA A O 1
ATOM 797 N N . LEU A 1 104 ? 1.978 6.568 4.597 1.00 93.25 104 LEU A N 1
ATOM 798 C CA . LEU A 1 104 ? 2.291 7.327 3.393 1.00 93.25 104 LEU A CA 1
ATOM 799 C C . LEU A 1 104 ? 0.983 7.633 2.660 1.00 93.25 104 LEU A C 1
ATOM 801 O O . LEU A 1 104 ? 0.180 6.723 2.443 1.00 93.25 104 LEU A O 1
ATOM 805 N N . ILE A 1 105 ? 0.788 8.890 2.279 1.00 92.31 105 ILE A N 1
ATOM 806 C CA . ILE A 1 105 ? -0.295 9.319 1.401 1.00 92.31 105 ILE A CA 1
ATOM 807 C C . ILE A 1 105 ? 0.133 9.042 -0.034 1.00 92.31 105 ILE A C 1
ATOM 809 O O . ILE A 1 105 ? 1.089 9.631 -0.532 1.00 92.31 105 ILE A O 1
ATOM 813 N N . ASP A 1 106 ? -0.573 8.117 -0.672 1.00 91.56 106 ASP A N 1
ATOM 814 C CA . ASP A 1 106 ? -0.320 7.694 -2.044 1.00 91.56 106 ASP A CA 1
ATOM 815 C C . ASP A 1 106 ? -1.606 7.840 -2.858 1.00 91.56 106 ASP A C 1
ATOM 817 O O . ASP A 1 106 ? -2.475 6.966 -2.851 1.00 91.56 106 ASP A O 1
ATOM 821 N N . THR A 1 107 ? -1.733 8.977 -3.540 1.00 90.69 107 THR A N 1
ATOM 822 C CA . THR A 1 107 ? -2.864 9.279 -4.429 1.00 90.69 107 THR A CA 1
ATOM 823 C C . THR A 1 107 ? -2.822 8.470 -5.726 1.00 90.69 107 THR A C 1
ATOM 825 O O . THR A 1 107 ? -3.823 8.409 -6.436 1.00 90.69 107 THR A O 1
ATOM 828 N N . GLY A 1 108 ? -1.690 7.826 -6.034 1.00 90.88 108 GLY A N 1
ATOM 829 C CA . GLY A 1 108 ? -1.531 6.946 -7.190 1.00 90.88 108 GLY A CA 1
ATOM 830 C C . GLY A 1 108 ? -2.003 5.513 -6.940 1.00 90.88 108 GLY A C 1
ATOM 831 O O . GLY A 1 108 ? -1.997 4.699 -7.866 1.00 90.88 108 GLY A O 1
ATOM 832 N N . SER A 1 109 ? -2.411 5.182 -5.712 1.00 90.81 109 SER A N 1
ATOM 833 C CA . SER A 1 109 ? -2.897 3.850 -5.366 1.00 90.81 109 SER A CA 1
ATOM 834 C C . SER A 1 109 ? -4.421 3.768 -5.400 1.00 90.81 109 SER A C 1
ATOM 836 O O . SER A 1 109 ? -5.129 4.575 -4.806 1.00 90.81 109 SER A O 1
ATOM 838 N N . SER A 1 110 ? -4.941 2.705 -6.015 1.00 91.19 110 SER A N 1
ATOM 839 C CA . SER A 1 110 ? -6.375 2.388 -6.008 1.00 91.19 110 SER A CA 1
ATOM 840 C C . SER A 1 110 ? -6.866 1.780 -4.690 1.00 91.19 110 SER A C 1
ATOM 842 O O . SER A 1 110 ? -8.069 1.604 -4.496 1.00 91.19 110 SER A O 1
ATOM 844 N N . CYS A 1 111 ? -5.960 1.402 -3.782 1.00 90.19 111 CYS A N 1
ATOM 845 C CA . CYS A 1 111 ? -6.328 0.815 -2.497 1.00 90.19 111 CYS A CA 1
ATOM 846 C C . CYS A 1 111 ? -5.341 1.159 -1.376 1.00 90.19 111 CYS A C 1
ATOM 848 O O . CYS A 1 111 ? -4.149 1.372 -1.598 1.00 90.19 111 CYS A O 1
ATOM 850 N N . CYS A 1 112 ? -5.830 1.156 -0.136 1.00 93.06 112 CYS A N 1
ATOM 851 C CA . CYS A 1 112 ? -4.975 1.293 1.039 1.00 93.06 112 CYS A CA 1
ATOM 852 C C . CYS A 1 112 ? -4.281 -0.036 1.348 1.00 93.06 112 CYS A C 1
ATOM 854 O O . CYS A 1 112 ? -4.916 -1.096 1.368 1.00 93.06 112 CYS A O 1
ATOM 856 N N . LEU A 1 113 ? -2.989 0.031 1.656 1.00 94.44 113 LEU A N 1
ATOM 857 C CA . LEU A 1 113 ? -2.152 -1.125 1.958 1.00 94.44 113 LEU A CA 1
ATOM 858 C C . LEU A 1 113 ? -1.710 -1.077 3.419 1.00 94.44 113 LEU A C 1
ATOM 860 O O . LEU A 1 113 ? -1.278 -0.037 3.910 1.00 94.44 113 LEU A O 1
ATOM 864 N N . LEU A 1 114 ? -1.765 -2.214 4.110 1.00 94.06 114 LEU A N 1
ATOM 865 C CA . LEU A 1 114 ? -1.298 -2.330 5.490 1.00 94.06 114 LEU A CA 1
ATOM 866 C C . LEU A 1 114 ? -0.416 -3.565 5.652 1.00 94.06 114 LEU A C 1
ATOM 868 O O . LEU A 1 114 ? -0.749 -4.665 5.214 1.00 94.06 114 LEU A O 1
ATOM 872 N N . LYS A 1 115 ? 0.734 -3.399 6.307 1.00 93.19 115 LYS A N 1
ATOM 873 C CA . LYS A 1 115 ? 1.607 -4.531 6.639 1.00 93.19 115 LYS A CA 1
ATOM 874 C C . LYS A 1 115 ? 0.904 -5.437 7.647 1.00 93.19 115 LYS A C 1
ATOM 876 O O . LYS A 1 115 ? 0.384 -4.953 8.652 1.00 93.19 115 LYS A O 1
ATOM 881 N N . ILE A 1 116 ? 0.981 -6.752 7.438 1.00 92.62 116 ILE A N 1
ATOM 882 C CA . ILE A 1 116 ? 0.422 -7.742 8.371 1.00 92.62 116 ILE A CA 1
ATOM 883 C C . ILE A 1 116 ? 0.949 -7.549 9.801 1.00 92.62 116 ILE A C 1
ATOM 885 O O . ILE A 1 116 ? 0.189 -7.679 10.753 1.00 92.62 116 ILE A O 1
ATOM 889 N N . SER A 1 117 ? 2.218 -7.160 9.955 1.00 91.81 117 SER A N 1
ATOM 890 C CA . SER A 1 117 ? 2.830 -6.921 11.264 1.00 91.81 117 SER A CA 1
ATOM 891 C C . SER A 1 117 ? 2.153 -5.782 12.029 1.00 91.81 117 SER A C 1
ATOM 893 O O . SER A 1 117 ? 2.010 -5.863 13.245 1.00 91.81 117 SER A O 1
ATOM 895 N N . VAL A 1 118 ? 1.691 -4.742 11.327 1.00 92.31 118 VAL A N 1
ATOM 896 C CA . VAL A 1 118 ? 0.948 -3.632 11.939 1.00 92.31 118 VAL A CA 1
ATOM 897 C C . VAL A 1 118 ? -0.444 -4.103 12.346 1.00 92.31 118 VAL A C 1
ATOM 899 O O . VAL A 1 118 ? -0.850 -3.870 13.478 1.00 92.31 118 VAL A O 1
ATOM 902 N N . ALA A 1 119 ? -1.142 -4.840 11.477 1.00 92.38 119 ALA A N 1
ATOM 903 C CA . ALA A 1 119 ? -2.449 -5.406 11.810 1.00 92.38 119 ALA A CA 1
ATOM 904 C C . ALA A 1 119 ? -2.394 -6.342 13.028 1.00 92.38 119 ALA A C 1
ATOM 906 O O . ALA A 1 119 ? -3.252 -6.260 13.901 1.00 92.38 119 ALA A O 1
ATOM 907 N N . GLN A 1 120 ? -1.357 -7.179 13.127 1.00 91.44 120 GLN A N 1
ATOM 908 C CA . GLN A 1 120 ? -1.122 -8.055 14.278 1.00 91.44 120 GLN A CA 1
ATOM 909 C C . GLN A 1 120 ? -0.813 -7.263 15.553 1.00 91.44 120 GLN A C 1
ATOM 911 O O . GLN A 1 120 ? -1.397 -7.549 16.596 1.00 91.44 120 GLN A O 1
ATOM 916 N N . LYS A 1 121 ? 0.053 -6.241 15.473 1.00 91.50 121 LYS A N 1
ATOM 917 C CA . LYS A 1 121 ? 0.368 -5.354 16.607 1.00 91.50 121 LYS A CA 1
ATOM 918 C C . LYS A 1 121 ? -0.888 -4.664 17.146 1.00 91.50 121 LYS A C 1
ATOM 920 O O . LYS A 1 121 ? -1.061 -4.569 18.356 1.00 91.50 121 LYS A O 1
ATOM 925 N N . LEU A 1 122 ? -1.766 -4.230 16.245 1.00 91.38 122 LEU A N 1
ATOM 926 C CA . LEU A 1 122 ? -3.046 -3.598 16.565 1.00 91.38 122 LEU A CA 1
ATOM 927 C C . LEU A 1 122 ? -4.173 -4.607 16.852 1.00 91.38 122 LEU A C 1
ATOM 929 O O . LEU A 1 122 ? -5.306 -4.202 17.085 1.00 91.38 122 LEU A O 1
ATOM 933 N N . LYS A 1 123 ? -3.882 -5.918 16.830 1.00 92.00 123 LYS A N 1
ATOM 934 C CA . LYS A 1 123 ? -4.847 -7.009 17.060 1.00 92.00 123 LYS A CA 1
ATOM 935 C C . LYS A 1 123 ? -6.103 -6.911 16.177 1.00 92.00 123 LYS A C 1
ATOM 937 O O . LYS A 1 123 ? -7.199 -7.286 16.592 1.00 92.00 123 LYS A O 1
ATOM 942 N N . LEU A 1 124 ? -5.946 -6.421 14.947 1.00 91.44 124 LEU A N 1
ATOM 943 C CA . LEU A 1 124 ? -7.044 -6.267 13.997 1.00 91.44 124 LEU A CA 1
ATOM 944 C C . LEU A 1 124 ? -7.475 -7.630 13.453 1.00 91.44 124 LEU A C 1
ATOM 946 O O . LEU A 1 124 ? -6.652 -8.424 12.990 1.00 91.44 124 LEU A O 1
ATOM 950 N N . LYS A 1 125 ? -8.786 -7.878 13.458 1.00 93.12 125 LYS A N 1
ATOM 951 C CA . LYS A 1 125 ? -9.374 -9.021 12.756 1.00 93.12 125 LYS A CA 1
ATOM 952 C C . LYS A 1 125 ? -9.385 -8.733 11.257 1.00 93.12 125 LYS A C 1
ATOM 954 O O . LYS A 1 125 ? -9.714 -7.627 10.833 1.00 93.12 125 LYS A O 1
ATOM 959 N N . PHE A 1 126 ? -9.026 -9.733 10.463 1.00 94.62 126 PHE A N 1
ATOM 960 C CA . PHE A 1 126 ? -9.006 -9.633 9.011 1.00 94.62 126 PHE A CA 1
ATOM 961 C C . PHE A 1 126 ? -9.528 -10.912 8.375 1.00 94.62 126 PHE A C 1
ATOM 963 O O . PHE A 1 126 ? -9.421 -12.000 8.942 1.00 94.62 126 PHE A O 1
ATOM 970 N N . GLU A 1 127 ? -10.065 -10.773 7.173 1.00 96.00 127 GLU A N 1
ATOM 971 C CA . GLU A 1 127 ? -10.530 -11.897 6.370 1.00 96.00 127 GLU A CA 1
ATOM 972 C C . GLU A 1 127 ? -9.423 -12.320 5.410 1.00 96.00 127 GLU A C 1
ATOM 974 O O . GLU A 1 127 ? -8.753 -11.464 4.826 1.00 96.00 127 GLU A O 1
ATOM 979 N N . ARG A 1 128 ? -9.227 -13.629 5.216 1.00 94.94 128 ARG A N 1
ATOM 980 C CA . ARG A 1 128 ? -8.302 -14.114 4.184 1.00 94.94 128 ARG A CA 1
ATOM 981 C C . ARG A 1 128 ? -8.863 -13.767 2.811 1.00 94.94 128 ARG A C 1
ATOM 983 O O . ARG A 1 128 ? -9.999 -14.102 2.496 1.00 94.94 128 ARG A O 1
ATOM 990 N N . ALA A 1 129 ? -8.049 -13.114 1.999 1.00 94.38 129 ALA A N 1
ATOM 991 C CA . ALA A 1 129 ? -8.400 -12.703 0.651 1.00 94.38 129 ALA A CA 1
ATOM 992 C C . ALA A 1 129 ? -7.108 -12.489 -0.135 1.00 94.38 129 ALA A C 1
ATOM 994 O O . ALA A 1 129 ? -6.227 -11.766 0.327 1.00 94.38 129 ALA A O 1
ATOM 995 N N . ALA A 1 130 ? -7.004 -13.112 -1.306 1.00 93.31 130 ALA A N 1
ATOM 996 C CA . ALA A 1 130 ? -5.841 -12.991 -2.172 1.00 93.31 130 ALA A CA 1
ATOM 997 C C . ALA A 1 130 ? -6.166 -12.098 -3.369 1.00 93.31 130 ALA A C 1
ATOM 999 O O . ALA A 1 130 ? -6.797 -12.549 -4.322 1.00 93.31 130 ALA A O 1
ATOM 1000 N N . ASN A 1 131 ? -5.732 -10.836 -3.325 1.00 93.12 131 ASN A N 1
ATOM 1001 C CA . ASN A 1 131 ? -5.914 -9.897 -4.432 1.00 93.12 131 ASN A CA 1
ATOM 1002 C C . ASN A 1 131 ? -4.568 -9.571 -5.078 1.00 93.12 131 ASN A C 1
ATOM 1004 O O . ASN A 1 131 ? -3.608 -9.202 -4.399 1.00 93.12 131 ASN A O 1
ATOM 1008 N N . LYS A 1 132 ? -4.500 -9.700 -6.404 1.00 93.00 132 LYS A N 1
ATOM 1009 C CA . LYS A 1 132 ? -3.335 -9.305 -7.202 1.00 93.00 132 LYS A CA 1
ATOM 1010 C C . LYS A 1 132 ? -3.265 -7.781 -7.256 1.00 93.00 132 LYS A C 1
ATOM 1012 O O . LYS A 1 132 ? -4.234 -7.143 -7.655 1.00 93.00 132 LYS A O 1
ATOM 1017 N N . ILE A 1 133 ? -2.130 -7.209 -6.873 1.00 91.25 133 ILE A N 1
ATOM 1018 C CA . ILE A 1 133 ? -1.890 -5.765 -6.934 1.00 91.25 133 ILE A CA 1
ATOM 1019 C C . ILE A 1 133 ? -0.769 -5.522 -7.933 1.00 91.25 133 ILE A C 1
ATOM 1021 O O . ILE A 1 133 ? 0.299 -6.145 -7.885 1.00 91.25 133 ILE A O 1
ATOM 1025 N N . TYR A 1 134 ? -1.047 -4.624 -8.864 1.00 91.00 134 TYR A N 1
ATOM 1026 C CA . TYR A 1 134 ? -0.175 -4.290 -9.973 1.00 91.00 134 TYR A CA 1
ATOM 1027 C C . TYR A 1 134 ? 0.505 -2.967 -9.667 1.00 91.00 134 TYR A C 1
ATOM 1029 O O . TYR A 1 134 ? -0.134 -2.014 -9.234 1.00 91.00 134 TYR A O 1
ATOM 1037 N N . GLY A 1 135 ? 1.820 -2.944 -9.846 1.00 88.69 135 GLY A N 1
ATOM 1038 C CA . GLY A 1 135 ? 2.599 -1.720 -9.763 1.00 88.69 135 GLY A CA 1
ATOM 1039 C C . GLY A 1 135 ? 2.791 -1.108 -11.143 1.00 88.69 135 GLY A C 1
ATOM 1040 O O . GLY A 1 135 ? 2.414 -1.683 -12.168 1.00 88.69 135 GLY A O 1
ATOM 1041 N N . PHE A 1 136 ? 3.449 0.042 -11.163 1.00 83.00 136 PHE A N 1
ATOM 1042 C CA . PHE A 1 136 ? 3.923 0.642 -12.399 1.00 83.00 136 PHE A CA 1
ATOM 1043 C C . PHE A 1 136 ? 4.998 -0.240 -13.067 1.00 83.00 136 PHE A C 1
ATOM 1045 O O . PHE A 1 136 ? 5.838 -0.837 -12.388 1.00 83.00 136 PHE A O 1
ATOM 1052 N N . GLY A 1 137 ? 4.976 -0.331 -14.401 1.00 83.62 137 GLY A N 1
ATOM 1053 C CA . GLY A 1 137 ? 5.892 -1.164 -15.188 1.00 83.62 137 GLY A CA 1
ATOM 1054 C C . GLY A 1 137 ? 5.213 -2.385 -15.816 1.00 83.62 137 GLY A C 1
ATOM 1055 O O . GLY A 1 137 ? 4.220 -2.252 -16.523 1.00 83.62 137 GLY A O 1
ATOM 1056 N N . ASN A 1 138 ? 5.768 -3.585 -15.613 1.00 77.62 138 ASN A N 1
ATOM 1057 C CA . ASN A 1 138 ? 5.257 -4.811 -16.238 1.00 77.62 138 ASN A CA 1
ATOM 1058 C C . ASN A 1 138 ? 3.902 -5.239 -15.643 1.00 77.62 138 ASN A C 1
ATOM 1060 O O . ASN A 1 138 ? 3.851 -6.013 -14.689 1.00 77.62 138 ASN A O 1
ATOM 1064 N N . GLN A 1 139 ? 2.808 -4.794 -16.260 1.00 80.81 139 GLN A N 1
ATOM 1065 C CA . GLN A 1 139 ? 1.441 -5.107 -15.833 1.00 80.81 139 GLN A CA 1
ATOM 1066 C C . GLN A 1 139 ? 1.004 -6.554 -16.120 1.00 80.81 139 GLN A C 1
ATOM 1068 O O . GLN A 1 139 ? -0.050 -6.975 -15.649 1.00 80.81 139 GLN A O 1
ATOM 1073 N N . LYS A 1 140 ? 1.798 -7.360 -16.843 1.00 86.19 140 LYS A N 1
ATOM 1074 C CA . LYS A 1 140 ? 1.462 -8.778 -17.079 1.00 86.19 140 LYS A CA 1
ATOM 1075 C C . LYS A 1 140 ? 1.619 -9.634 -15.819 1.00 86.19 140 LYS A C 1
ATOM 1077 O O . LYS A 1 140 ? 1.000 -10.691 -15.721 1.00 86.19 140 LYS A O 1
ATOM 1082 N N . MET A 1 141 ? 2.430 -9.194 -14.854 1.00 85.69 141 MET A N 1
ATOM 1083 C CA . MET A 1 141 ? 2.676 -9.912 -13.604 1.00 85.69 141 MET A CA 1
ATOM 1084 C C . MET A 1 141 ? 2.353 -9.013 -12.404 1.00 85.69 141 MET A C 1
ATOM 1086 O O . MET A 1 141 ? 2.786 -7.862 -12.384 1.00 85.69 141 MET A O 1
ATOM 1090 N N . PRO A 1 142 ? 1.624 -9.506 -11.384 1.00 87.94 142 PRO A N 1
ATOM 1091 C CA . PRO A 1 142 ? 1.357 -8.709 -10.196 1.00 87.94 142 PRO A CA 1
ATOM 1092 C C . PRO A 1 142 ? 2.660 -8.377 -9.465 1.00 87.94 142 PRO A C 1
ATOM 1094 O O . PRO A 1 142 ? 3.537 -9.232 -9.312 1.00 87.94 142 PRO A O 1
ATOM 1097 N N . ALA A 1 143 ? 2.764 -7.142 -8.978 1.00 87.00 143 ALA A N 1
ATOM 1098 C CA . ALA A 1 143 ? 3.886 -6.721 -8.144 1.00 87.00 143 ALA A CA 1
ATOM 1099 C C . ALA A 1 143 ? 3.833 -7.416 -6.778 1.00 87.00 143 ALA A C 1
ATOM 1101 O O . ALA A 1 143 ? 4.866 -7.754 -6.200 1.00 87.00 143 ALA A O 1
ATOM 1102 N N . LEU A 1 144 ? 2.618 -7.649 -6.276 1.00 89.06 144 LEU A N 1
ATOM 1103 C CA . LEU A 1 144 ? 2.371 -8.318 -5.008 1.00 89.06 144 LEU A CA 1
ATOM 1104 C C . LEU A 1 144 ? 0.980 -8.970 -4.998 1.00 89.06 144 LEU A C 1
ATOM 1106 O O . LEU A 1 144 ? 0.120 -8.667 -5.825 1.00 89.06 144 LEU A O 1
ATOM 1110 N N . THR A 1 145 ? 0.750 -9.883 -4.059 1.00 92.06 145 THR A N 1
ATOM 1111 C CA . THR A 1 145 ? -0.579 -10.449 -3.787 1.00 92.06 145 THR A CA 1
ATOM 1112 C C . THR A 1 145 ? -0.898 -10.214 -2.321 1.00 92.06 145 THR A C 1
ATOM 1114 O O . THR A 1 145 ? -0.076 -10.531 -1.457 1.00 92.06 145 THR A O 1
ATOM 1117 N N . SER A 1 146 ? -2.047 -9.603 -2.038 1.00 94.88 146 SER A N 1
ATOM 1118 C CA . SER A 1 146 ? -2.498 -9.431 -0.661 1.00 94.88 146 SER A CA 1
ATOM 1119 C C . SER A 1 146 ? -2.851 -10.780 -0.043 1.00 94.88 146 SER A C 1
ATOM 1121 O O . SER A 1 146 ? -3.085 -11.766 -0.736 1.00 94.88 146 SER A O 1
ATOM 1123 N N . ILE A 1 147 ? -2.843 -10.835 1.280 1.00 95.75 147 ILE A N 1
ATOM 1124 C CA . ILE A 1 147 ? -3.121 -12.058 2.047 1.00 95.75 147 ILE A CA 1
ATOM 1125 C C . ILE A 1 147 ? -4.436 -11.980 2.820 1.00 95.75 147 ILE A C 1
ATOM 1127 O O . ILE A 1 147 ? -4.922 -12.974 3.363 1.00 95.75 147 ILE A O 1
ATOM 1131 N N . GLY A 1 148 ? -5.004 -10.783 2.893 1.00 95.44 148 GLY A N 1
ATOM 1132 C CA . GLY A 1 148 ? -6.242 -10.527 3.585 1.00 95.44 148 GLY A CA 1
ATOM 1133 C C . GLY A 1 148 ? -6.776 -9.135 3.326 1.00 95.44 148 GLY A C 1
ATOM 1134 O O . GLY A 1 148 ? -6.106 -8.293 2.722 1.00 95.44 148 GLY A O 1
ATOM 1135 N N . ARG A 1 149 ? -7.986 -8.901 3.821 1.00 95.50 149 ARG A N 1
ATOM 1136 C CA . ARG A 1 149 ? -8.662 -7.608 3.784 1.00 95.50 149 ARG A CA 1
ATOM 1137 C C . ARG A 1 149 ? -9.164 -7.222 5.169 1.00 95.50 149 ARG A C 1
ATOM 1139 O O . ARG A 1 149 ? -9.578 -8.078 5.950 1.00 95.50 149 ARG A O 1
ATOM 1146 N N . ILE A 1 150 ? -9.127 -5.926 5.449 1.00 94.44 150 ILE A N 1
ATOM 1147 C CA . ILE A 1 150 ? -9.629 -5.321 6.682 1.00 94.44 150 ILE A CA 1
ATOM 1148 C C . ILE A 1 150 ? -10.648 -4.243 6.325 1.00 94.44 150 ILE A C 1
ATOM 1150 O O . ILE A 1 150 ? -10.407 -3.393 5.459 1.00 94.44 150 ILE A O 1
ATOM 1154 N N . LYS A 1 151 ? -11.775 -4.248 7.037 1.00 93.25 151 LYS A N 1
ATOM 1155 C CA . LYS A 1 151 ? -12.648 -3.082 7.159 1.00 93.25 151 LYS A CA 1
ATOM 1156 C C . LYS A 1 151 ? -12.268 -2.368 8.455 1.00 93.25 151 LYS A C 1
ATOM 1158 O O . LYS A 1 151 ? -12.344 -2.965 9.524 1.00 93.25 151 LYS A O 1
ATOM 1163 N N . ALA A 1 152 ? -11.767 -1.148 8.331 1.00 90.31 152 ALA A N 1
ATOM 1164 C CA . ALA A 1 152 ? -11.327 -0.332 9.449 1.00 90.31 152 ALA A CA 1
ATOM 1165 C C . ALA A 1 152 ? -11.479 1.142 9.090 1.00 90.31 152 ALA A C 1
ATOM 1167 O O . ALA A 1 152 ? -11.342 1.501 7.915 1.00 90.31 152 ALA A O 1
ATOM 1168 N N . ASP A 1 153 ? -11.719 1.950 10.113 1.00 90.56 153 ASP A N 1
ATOM 1169 C CA . ASP A 1 153 ? -11.721 3.401 10.011 1.00 90.56 153 ASP A CA 1
ATOM 1170 C C . ASP A 1 153 ? -10.281 3.901 10.075 1.00 90.56 153 ASP A C 1
ATOM 1172 O O . ASP A 1 153 ? -9.486 3.431 10.897 1.00 90.56 153 ASP A O 1
ATOM 1176 N N . ILE A 1 154 ? -9.943 4.826 9.180 1.00 91.06 154 ILE A N 1
ATOM 1177 C CA . ILE A 1 154 ? -8.638 5.478 9.136 1.00 91.06 154 ILE A CA 1
ATOM 1178 C C . ILE A 1 154 ? -8.860 6.963 9.385 1.00 91.06 154 ILE A C 1
ATOM 1180 O O . ILE A 1 154 ? -9.662 7.587 8.695 1.00 91.06 154 ILE A O 1
ATOM 1184 N N . GLU A 1 155 ? -8.119 7.527 10.330 1.00 91.38 155 GLU A N 1
ATOM 1185 C CA . GLU A 1 155 ? -8.018 8.976 10.511 1.00 91.38 155 GLU A CA 1
ATOM 1186 C C . GLU A 1 155 ? -6.578 9.392 10.227 1.00 91.38 155 GLU A C 1
ATOM 1188 O O . GLU A 1 155 ? -5.648 8.716 10.668 1.00 91.38 155 GLU A O 1
ATOM 1193 N N . VAL A 1 156 ? -6.376 10.475 9.486 1.00 89.38 156 VAL A N 1
ATOM 1194 C CA . VAL A 1 156 ? -5.059 11.029 9.148 1.00 89.38 156 VAL A CA 1
ATOM 1195 C C . VAL A 1 156 ? -4.997 12.433 9.724 1.00 89.38 156 VAL A C 1
ATOM 1197 O O . VAL A 1 156 ? -5.899 13.223 9.486 1.00 89.38 156 VAL A O 1
ATOM 1200 N N . ASP A 1 157 ? -3.968 12.734 10.517 1.00 85.31 157 ASP A N 1
ATOM 1201 C CA . ASP A 1 157 ? -3.819 14.032 11.196 1.00 85.31 157 ASP A CA 1
ATOM 1202 C C . ASP A 1 157 ? -5.073 14.476 11.995 1.00 85.31 157 ASP A C 1
ATOM 1204 O O . ASP A 1 157 ? -5.333 15.661 12.169 1.00 85.31 157 ASP A O 1
ATOM 1208 N N . ASN A 1 158 ? -5.812 13.505 12.554 1.00 78.12 158 ASN A N 1
ATOM 1209 C CA . ASN A 1 158 ? -7.091 13.669 13.274 1.00 78.12 158 ASN A CA 1
ATOM 1210 C C . ASN A 1 158 ? -8.302 14.041 12.402 1.00 78.12 158 ASN A C 1
ATOM 1212 O O . ASN A 1 158 ? -9.368 14.346 12.933 1.00 78.12 158 ASN A O 1
ATOM 1216 N N . GLU A 1 159 ? -8.173 13.956 11.082 1.00 78.44 159 GLU A N 1
ATOM 1217 C CA . GLU A 1 159 ? -9.287 14.087 10.154 1.00 78.44 159 GLU A CA 1
ATOM 1218 C C . GLU A 1 159 ? -9.649 12.733 9.545 1.00 78.44 159 GLU A C 1
ATOM 1220 O O . GLU A 1 159 ? -8.789 11.909 9.221 1.00 78.44 159 GLU A O 1
ATOM 1225 N N . ARG A 1 160 ? -10.948 12.490 9.362 1.00 76.25 160 ARG A N 1
ATOM 1226 C CA . ARG A 1 160 ? -11.426 11.343 8.588 1.00 76.25 160 ARG A CA 1
ATOM 1227 C C . ARG A 1 160 ? -11.417 11.719 7.112 1.00 76.25 160 ARG A C 1
ATOM 1229 O O . ARG A 1 160 ? -12.130 12.654 6.740 1.00 76.25 160 ARG A O 1
ATOM 1236 N N . PRO A 1 161 ? -10.674 10.996 6.258 1.00 69.00 161 PRO A N 1
ATOM 1237 C CA . PRO A 1 161 ? -10.775 11.185 4.823 1.00 69.00 161 PRO A CA 1
ATOM 1238 C C . PRO A 1 161 ? -12.227 10.962 4.395 1.00 69.00 161 PRO A C 1
ATOM 1240 O O . PRO A 1 161 ? -12.826 9.935 4.727 1.00 69.00 161 PRO A O 1
ATOM 1243 N N . LYS A 1 162 ? -12.802 11.916 3.659 1.00 58.41 162 LYS A N 1
ATOM 1244 C CA . LYS A 1 162 ? -14.077 11.690 2.972 1.00 58.41 162 LYS A CA 1
ATOM 1245 C C . LYS A 1 162 ? -13.818 10.610 1.917 1.00 58.41 162 LYS A C 1
ATOM 1247 O O . LYS A 1 162 ? -12.966 10.801 1.053 1.00 58.41 162 LYS A O 1
ATOM 1252 N N . THR A 1 163 ? -14.472 9.461 2.073 1.00 52.88 163 THR A N 1
ATOM 1253 C CA . THR A 1 163 ? -14.368 8.300 1.173 1.00 52.88 163 THR A CA 1
ATOM 1254 C C . THR A 1 163 ? -15.603 8.182 0.310 1.00 52.88 163 THR A C 1
ATOM 1256 O O . THR A 1 163 ? -16.670 8.657 0.763 1.00 52.88 163 THR A 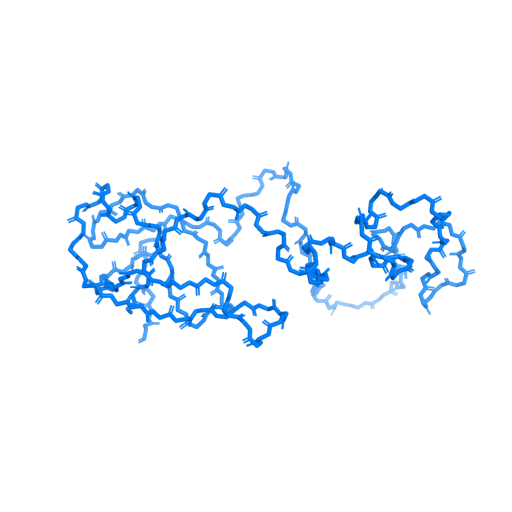O 1
#

Foldseek 3Di:
DEFEDEDDPDPPPPPFDADPVRFTQAPQPRDTNDYVVPDPDPDDFDQDPPDNDTDDDPVPPDPPDPDDDDDDPPDPDDPPDPDVDDPPQFFFKDKQNRGDDTDGNDPPDPHHYDYVVVCVVVVADWAADWDFDDDPDPRVHGPGITGTDGDIFMATPNHGPDD

pLDDT: mean 75.73, std 19.03, range [37.41, 96.0]

Sequence (163 aa):
MIQLLQPTKRKKLYGITHNERGEPKCFHCSNFGHIARNCSTPKSVLTCREGNETGHKIINCVAKETNNSSEESLSVRLVGENSGESNSFLKKAKINNCDNVQALIDTGSSCCLLKISVAQKLKLKFERAANKIYGFGNQKMPALTSIGRIKADIEVDNERPKT

Organism: Araneus ventricosus (NCBI:txid182803)

InterPro domains:
  IPR001878 Zinc finger, CCHC-type [PF00098] (25-40)
  IPR001878 Zinc finger, CCHC-type [PS50158] (25-39)
  IPR021109 Aspartic peptidase domain superfamily [G3DSA:2.40.70.10] (72-162)
  IPR036875 Zinc finger, CCHC-type superfamily [SSF57756] (18-64)

Secondary structure (DSSP, 8-state):
-EEEEPPPSS---TT--B-TT-PBBPTTT--BSS-GGG--S-------TT-------GGG------------------TT---SS--TTEEEEEETTEEEEEEE--TT-SSEEEEHHHHHHTT---EE---EE--SS-TTS-SEE--EEE---EEETTBPPP-

Radius of gyration: 21.51 Å; chains: 1; bounding box: 46×54×45 Å